Protein AF-A0A915MPV5-F1 (afdb_monomer_lite)

InterPro domains:
  IPR051697 Patched domain-containing protein [PTHR10796] (4-103)

Radius of gyration: 21.0 Å; chains: 1; bounding box: 50×20×59 Å

Foldseek 3Di:
DLDPPDDDLVSLLVSLVVVCVCQVPPDPDDDDDDDPCVVSNVCVVVQVVVVVVVLVVVLVVVLVVLVVPDPDDVVSVVVNVVSVVVSVVVVVVCVVVVPDRDD

Organism: Meloidogyne javanica (NCBI:txid6303)

pLDDT: mean 84.73, std 8.94, range [50.88, 95.69]

Structure (mmCIF, N/CA/C/O backbone):
data_AF-A0A915MPV5-F1
#
_entry.id   AF-A0A915MPV5-F1
#
loop_
_atom_site.group_PDB
_atom_site.id
_atom_site.type_symbol
_atom_site.label_atom_id
_atom_site.label_alt_id
_atom_site.label_comp_id
_atom_site.label_asym_id
_atom_site.label_entity_id
_atom_site.label_seq_id
_atom_site.pdbx_PDB_ins_code
_atom_site.Cartn_x
_atom_site.Cartn_y
_atom_site.Cartn_z
_atom_site.occupancy
_atom_site.B_iso_or_equiv
_atom_site.auth_seq_id
_atom_site.auth_comp_id
_atom_site.auth_asym_id
_atom_site.auth_atom_id
_atom_site.pdbx_PDB_model_num
ATOM 1 N N . ILE A 1 1 ? -25.261 -2.586 23.249 1.00 50.88 1 ILE A N 1
ATOM 2 C CA . ILE A 1 1 ? -25.392 -1.271 22.567 1.00 50.88 1 ILE A CA 1
ATOM 3 C C . ILE A 1 1 ? -24.264 -1.069 21.546 1.00 50.88 1 ILE A C 1
ATOM 5 O O . ILE A 1 1 ? -24.573 -0.665 20.440 1.00 50.88 1 ILE A O 1
ATOM 9 N N . ALA A 1 2 ? -23.013 -1.460 21.839 1.00 56.00 2 ALA A N 1
ATOM 10 C CA . ALA A 1 2 ? -21.881 -1.334 20.901 1.00 56.00 2 ALA A CA 1
ATOM 11 C C . ALA A 1 2 ? -21.774 -2.403 19.780 1.00 56.00 2 ALA A C 1
ATOM 13 O O . ALA A 1 2 ? -21.085 -2.164 18.793 1.00 56.00 2 ALA A O 1
ATOM 14 N N . MET A 1 3 ? -22.435 -3.567 19.905 1.00 63.28 3 MET A N 1
ATOM 15 C CA . MET A 1 3 ? -22.365 -4.662 18.912 1.00 63.28 3 MET A CA 1
ATOM 16 C C . MET A 1 3 ?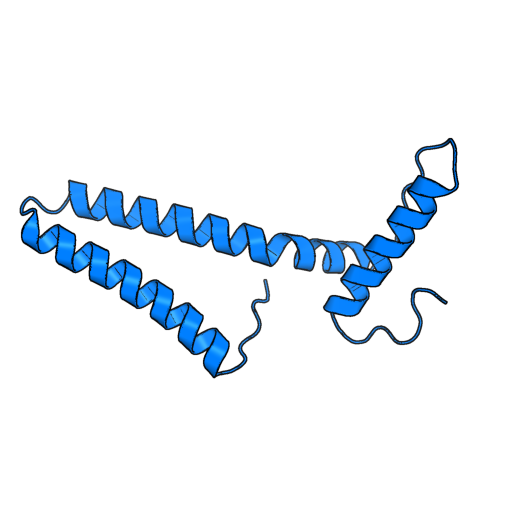 -23.733 -5.188 18.452 1.00 63.28 3 MET A C 1
ATOM 18 O O . MET A 1 3 ? -23.945 -6.391 18.340 1.00 63.28 3 MET A O 1
ATOM 22 N N . LYS A 1 4 ? -24.708 -4.301 18.238 1.00 63.16 4 LYS A N 1
ATOM 23 C CA . LYS A 1 4 ? -26.028 -4.699 17.724 1.00 63.16 4 LYS A CA 1
ATOM 24 C C . LYS A 1 4 ? -26.093 -4.419 16.221 1.00 63.16 4 LYS A C 1
ATOM 26 O O . LYS A 1 4 ? -25.826 -3.290 15.830 1.00 63.16 4 LYS A O 1
ATOM 31 N N . ASN A 1 5 ? -26.484 -5.414 15.418 1.00 70.12 5 ASN A N 1
ATOM 32 C CA . ASN A 1 5 ? -26.593 -5.331 13.950 1.00 70.12 5 ASN A CA 1
ATOM 33 C C . ASN A 1 5 ? -25.285 -4.943 13.236 1.00 70.12 5 ASN A C 1
ATOM 35 O O . ASN A 1 5 ? -25.293 -4.069 12.373 1.00 70.12 5 ASN A O 1
ATOM 39 N N . ILE A 1 6 ? -24.167 -5.582 13.592 1.00 69.44 6 ILE A N 1
ATOM 40 C CA . ILE A 1 6 ? -22.940 -5.432 12.808 1.00 69.44 6 ILE A CA 1
ATOM 41 C C . ILE A 1 6 ? -23.004 -6.396 11.619 1.00 69.44 6 ILE A C 1
ATOM 43 O O . ILE A 1 6 ? -23.101 -7.604 11.825 1.00 69.44 6 ILE A O 1
ATOM 47 N N . VAL A 1 7 ? -23.008 -5.855 10.401 1.00 71.94 7 VAL A N 1
ATOM 48 C CA . VAL A 1 7 ? -23.075 -6.640 9.151 1.00 71.94 7 VAL A CA 1
ATOM 49 C C . VAL A 1 7 ? -21.842 -6.389 8.284 1.00 71.94 7 VAL A C 1
ATOM 51 O O . VAL A 1 7 ? -21.411 -7.268 7.545 1.00 71.94 7 VAL A O 1
ATOM 54 N N . GLU A 1 8 ? -21.257 -5.193 8.380 1.00 76.12 8 GLU A N 1
ATOM 55 C CA . GLU A 1 8 ? -20.158 -4.768 7.519 1.00 76.12 8 GLU A CA 1
ATOM 56 C C . GLU A 1 8 ? -18.795 -4.823 8.243 1.00 76.12 8 GLU A C 1
ATOM 58 O O . GLU A 1 8 ? -18.701 -4.408 9.406 1.00 76.12 8 GLU A O 1
ATOM 63 N N . PRO A 1 9 ? -17.699 -5.237 7.570 1.00 73.44 9 PRO A N 1
ATOM 64 C CA . PRO A 1 9 ? -16.347 -5.284 8.147 1.00 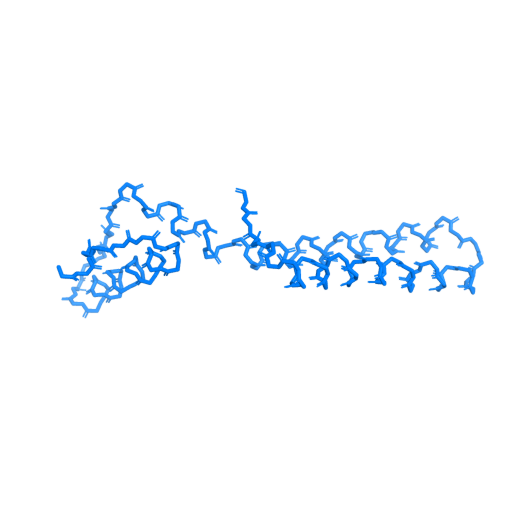73.44 9 PRO A CA 1
ATOM 65 C C . PRO A 1 9 ? -15.894 -3.967 8.794 1.00 73.44 9 PRO A C 1
ATOM 67 O O . PRO A 1 9 ? -15.253 -3.954 9.849 1.00 73.44 9 PRO A O 1
ATOM 70 N N . ASN A 1 10 ? -16.287 -2.837 8.201 1.00 78.69 10 ASN A N 1
ATOM 71 C CA . ASN A 1 10 ? -15.994 -1.502 8.721 1.00 78.69 10 ASN A CA 1
ATOM 72 C C . ASN A 1 10 ? -16.631 -1.259 10.093 1.00 78.69 10 ASN A C 1
ATOM 74 O O . ASN A 1 10 ? -16.012 -0.658 10.973 1.00 78.69 10 ASN A O 1
ATOM 78 N N . GLN A 1 11 ? -17.851 -1.754 10.295 1.00 80.06 11 GLN A N 1
ATOM 79 C CA . GLN A 1 11 ? -18.557 -1.619 11.560 1.00 80.06 11 GLN A CA 1
ATOM 80 C C . GLN A 1 11 ? -17.923 -2.512 12.635 1.00 80.06 11 GLN A C 1
ATOM 82 O O . GLN A 1 11 ? -17.762 -2.058 13.764 1.00 80.06 11 GLN A O 1
ATOM 87 N N . HIS A 1 12 ? -17.466 -3.722 12.283 1.00 79.38 12 HIS A N 1
ATOM 88 C CA . HIS A 1 12 ? -16.716 -4.585 13.208 1.00 79.38 12 HIS A CA 1
ATOM 89 C C . HIS A 1 12 ? -15.443 -3.893 13.707 1.00 79.38 12 HIS A C 1
ATOM 91 O O . HIS A 1 12 ? -15.213 -3.804 14.912 1.00 79.38 12 HIS A O 1
ATOM 97 N N . LYS A 1 13 ? -14.672 -3.304 12.789 1.00 79.88 13 LYS A N 1
ATOM 98 C CA . LYS A 1 13 ? -13.472 -2.511 13.088 1.00 79.88 13 LYS A CA 1
ATOM 99 C C . LYS A 1 13 ? -13.748 -1.316 14.007 1.00 79.88 13 LYS A C 1
ATOM 101 O O . LYS A 1 13 ? -12.977 -1.067 14.936 1.00 79.88 13 LYS A O 1
ATOM 106 N N . LEU A 1 14 ? -14.831 -0.576 13.769 1.00 83.12 14 LEU A N 1
ATOM 107 C CA . LEU A 1 14 ? -15.214 0.574 14.595 1.00 83.12 14 LEU A CA 1
ATOM 108 C C . LEU A 1 14 ? -15.679 0.151 15.993 1.00 83.12 14 LEU A C 1
ATOM 110 O O . LEU A 1 14 ? -15.238 0.738 16.980 1.00 83.12 14 LEU A O 1
ATOM 114 N N . SER A 1 15 ? -16.506 -0.892 16.091 1.00 83.19 15 SER A N 1
ATOM 115 C CA . SER A 1 15 ? -16.965 -1.431 17.374 1.00 83.19 15 SER A CA 1
ATOM 116 C C . SER A 1 15 ? -15.800 -1.929 18.229 1.00 83.19 15 SER A C 1
ATOM 118 O O . SER A 1 15 ? -15.754 -1.620 19.418 1.00 83.19 15 SER A O 1
ATOM 120 N N . THR A 1 16 ? -14.826 -2.631 17.639 1.00 83.31 16 THR A N 1
ATOM 121 C CA . THR A 1 16 ? -13.618 -3.073 18.356 1.00 83.31 16 THR A CA 1
ATOM 122 C C . THR A 1 16 ? -12.799 -1.890 18.875 1.00 83.31 16 THR A C 1
ATOM 124 O O . THR A 1 16 ? -12.377 -1.911 20.031 1.00 83.31 16 THR A O 1
ATOM 127 N N . LYS A 1 17 ? -12.612 -0.830 18.073 1.00 83.69 17 LYS A N 1
ATOM 128 C CA . LYS A 1 17 ? -11.906 0.385 18.516 1.00 83.69 17 LYS A CA 1
ATOM 129 C C . LYS A 1 17 ? -12.612 1.090 19.671 1.00 83.69 17 LYS A C 1
ATOM 131 O O . LYS A 1 17 ? -11.962 1.392 20.663 1.00 83.69 17 LYS A O 1
ATOM 136 N N . LEU A 1 18 ? -13.924 1.305 19.560 1.00 85.12 18 LEU A N 1
ATOM 137 C CA . LEU A 1 18 ? -14.711 1.980 20.597 1.00 85.12 18 LEU A CA 1
ATOM 138 C C . LEU A 1 18 ? -14.702 1.204 21.915 1.00 85.12 18 LEU A C 1
ATOM 140 O O . LEU A 1 18 ? -14.580 1.797 22.980 1.00 85.12 18 LEU A O 1
ATOM 144 N N . LEU A 1 19 ? -14.820 -0.124 21.853 1.00 85.31 19 LEU A N 1
ATOM 145 C CA . LEU A 1 19 ? -14.770 -0.958 23.050 1.00 85.31 19 LEU A CA 1
ATOM 146 C C . LEU A 1 19 ? -13.407 -0.855 23.742 1.00 85.31 19 LEU A C 1
ATOM 148 O O . LEU A 1 19 ? -13.374 -0.655 24.954 1.00 85.31 19 LEU A O 1
ATOM 152 N N . ARG A 1 20 ? -12.302 -0.928 22.986 1.00 85.06 20 ARG A N 1
ATOM 153 C CA . ARG A 1 20 ? -10.947 -0.759 23.538 1.00 85.06 20 ARG A CA 1
ATOM 154 C C . ARG A 1 20 ? -10.740 0.635 24.140 1.00 85.06 20 ARG A C 1
ATOM 156 O O . ARG A 1 20 ? -10.280 0.736 25.266 1.00 85.06 20 ARG A O 1
ATOM 163 N N . GLU A 1 21 ? -11.185 1.693 23.465 1.00 85.19 21 GLU A N 1
ATOM 164 C CA . GLU A 1 21 ? -11.085 3.072 23.972 1.00 85.19 21 GLU A CA 1
ATOM 165 C C . GLU A 1 21 ? -11.868 3.285 25.284 1.00 85.19 21 GLU A C 1
ATOM 167 O O . GLU A 1 21 ? -11.418 3.989 26.190 1.00 85.19 21 GLU A O 1
ATOM 172 N N . ILE A 1 22 ? -13.034 2.648 25.427 1.00 84.50 22 ILE A N 1
ATOM 173 C CA . ILE A 1 22 ? -13.809 2.682 26.676 1.00 84.50 22 ILE A CA 1
ATOM 174 C C . ILE A 1 22 ? -13.081 1.924 27.795 1.00 84.50 22 ILE A C 1
ATOM 176 O O . ILE A 1 22 ? -13.052 2.417 28.921 1.00 84.50 22 ILE A O 1
ATOM 180 N N . ALA A 1 23 ? -12.482 0.763 27.506 1.00 82.75 23 ALA A N 1
ATOM 181 C CA . ALA A 1 23 ? -11.673 0.037 28.492 1.00 82.75 23 ALA A CA 1
ATOM 182 C C . ALA A 1 23 ? -10.460 0.855 28.955 1.00 82.75 23 ALA A C 1
ATOM 184 O O . ALA A 1 23 ? -10.228 0.954 30.159 1.00 82.75 23 ALA A O 1
ATOM 185 N N . ASP A 1 24 ? -9.754 1.498 28.022 1.00 83.06 24 ASP A N 1
ATOM 186 C CA . ASP A 1 24 ? -8.551 2.282 28.313 1.00 83.06 24 ASP A CA 1
ATOM 187 C C . ASP A 1 24 ? -8.861 3.588 29.070 1.00 83.06 24 ASP A C 1
ATOM 189 O O . ASP A 1 24 ? -8.071 4.032 29.902 1.00 83.06 24 ASP A O 1
ATOM 193 N N . SER A 1 25 ? -10.008 4.226 28.802 1.00 80.56 25 SER A N 1
ATOM 194 C CA . SER A 1 25 ? -10.356 5.534 29.387 1.00 80.56 25 SER A CA 1
ATOM 195 C C . SER A 1 25 ? -11.023 5.462 30.762 1.00 80.56 25 SER A C 1
ATOM 197 O O . SER A 1 25 ? -10.998 6.445 31.504 1.00 80.56 25 SER A O 1
ATOM 199 N N . GLN A 1 26 ? -11.649 4.335 31.111 1.00 70.94 26 GLN A N 1
ATOM 200 C CA . GLN A 1 26 ? -12.500 4.230 32.302 1.00 70.94 26 GLN A CA 1
ATOM 201 C C . GLN A 1 26 ? -11.819 3.543 33.496 1.00 70.94 26 GLN A C 1
ATOM 203 O O . GLN A 1 26 ? -12.421 3.507 34.573 1.00 70.94 26 GLN A O 1
ATOM 208 N N . GLN A 1 27 ? -10.611 2.974 33.354 1.00 71.44 27 GLN A N 1
ATOM 209 C CA . GLN A 1 27 ? -10.032 2.121 34.401 1.00 71.44 27 GLN A CA 1
ATOM 210 C C . GLN A 1 27 ? -8.542 2.387 34.690 1.00 71.44 27 GLN A C 1
ATOM 212 O O . GLN A 1 27 ? -7.751 2.588 33.778 1.00 71.44 27 GLN A O 1
ATOM 217 N N . PRO A 1 28 ? -8.121 2.333 35.972 1.00 76.62 28 PRO A N 1
ATOM 218 C CA . PRO A 1 28 ? -6.715 2.457 36.372 1.00 76.62 28 PRO A CA 1
ATOM 219 C C . PRO A 1 28 ? -5.894 1.174 36.138 1.00 76.62 28 PRO A C 1
ATOM 221 O O . PRO A 1 28 ? -4.719 1.120 36.494 1.00 76.62 28 PRO A O 1
ATOM 224 N N . PHE A 1 29 ? -6.510 0.129 35.582 1.00 78.00 29 PHE A N 1
ATOM 225 C CA . PHE A 1 29 ? -5.895 -1.170 35.325 1.00 78.00 29 PHE A CA 1
ATOM 226 C C . PHE A 1 29 ? -5.862 -1.433 33.819 1.00 78.00 29 PHE A C 1
ATOM 228 O O . PHE A 1 29 ? -6.738 -0.968 33.096 1.00 78.00 29 PHE A O 1
ATOM 235 N N . ASN A 1 30 ? -4.876 -2.200 33.353 1.00 77.06 30 ASN A N 1
ATOM 236 C CA . ASN A 1 30 ? -4.774 -2.574 31.946 1.00 77.06 30 ASN A CA 1
ATOM 237 C C . ASN A 1 30 ? -5.795 -3.684 31.638 1.00 77.06 30 ASN A C 1
ATOM 239 O O . ASN A 1 30 ? -5.559 -4.845 31.981 1.00 77.06 30 ASN A O 1
ATOM 243 N N . LEU A 1 31 ? -6.952 -3.324 31.076 1.00 80.94 31 LEU A N 1
ATOM 244 C CA . LEU A 1 31 ? -7.980 -4.284 30.676 1.00 80.94 31 LEU A CA 1
ATOM 245 C C . LEU A 1 31 ? -7.926 -4.548 29.177 1.00 80.94 31 LEU A C 1
ATOM 247 O O . LEU A 1 31 ? -8.058 -3.643 28.364 1.00 80.94 31 LEU A O 1
ATOM 251 N N . GLU A 1 32 ? -7.845 -5.824 28.818 1.00 81.19 32 GLU A N 1
ATOM 252 C CA . GLU A 1 32 ? -8.009 -6.275 27.441 1.00 81.19 32 GLU A CA 1
ATOM 253 C C . GLU A 1 32 ? -9.413 -6.853 27.246 1.00 81.19 32 GLU A C 1
ATOM 255 O O . GLU A 1 32 ? -9.844 -7.759 27.962 1.00 81.19 32 GLU A O 1
ATOM 260 N N . ILE A 1 33 ? -10.141 -6.335 26.255 1.00 81.88 33 ILE A N 1
ATOM 261 C CA . ILE A 1 33 ? -11.446 -6.872 25.865 1.00 81.88 33 ILE A CA 1
ATOM 262 C C . ILE A 1 33 ? -11.234 -7.924 24.780 1.00 81.88 33 ILE A C 1
ATOM 264 O O . ILE A 1 33 ? -10.708 -7.627 23.705 1.00 81.88 33 ILE A O 1
ATOM 268 N N . TYR A 1 34 ? -11.717 -9.137 25.040 1.00 82.50 34 TYR A N 1
ATOM 269 C CA . TYR A 1 34 ? -11.704 -10.234 24.083 1.00 82.50 34 TYR A CA 1
ATOM 270 C C . TYR A 1 34 ? -13.103 -10.510 23.521 1.00 82.50 34 TYR A C 1
ATOM 272 O O . TYR A 1 34 ? -14.088 -10.576 24.256 1.00 82.50 34 TYR A O 1
ATOM 280 N N . HIS A 1 35 ? -13.171 -10.712 22.207 1.00 83.38 35 HIS A N 1
ATOM 281 C CA . HIS A 1 35 ? -14.343 -11.217 21.502 1.00 83.38 35 HIS A CA 1
ATOM 282 C C . HIS A 1 35 ? -13.874 -12.018 20.282 1.00 83.38 35 HIS A C 1
ATOM 284 O O . HIS A 1 35 ? -12.923 -11.613 19.614 1.00 83.38 35 HIS A O 1
ATOM 290 N N . GLU A 1 36 ? -14.560 -13.114 19.952 1.00 84.00 36 GLU A N 1
ATOM 291 C CA . GLU A 1 36 ? -14.167 -14.043 18.875 1.00 84.00 36 GLU A CA 1
ATOM 292 C C . GLU A 1 36 ? -14.004 -13.373 17.500 1.00 84.00 36 GLU A C 1
ATOM 294 O O . GLU A 1 36 ? -13.204 -13.807 16.677 1.00 84.00 36 GLU A O 1
ATOM 299 N N . MET A 1 37 ? -14.721 -12.270 17.268 1.00 78.38 37 MET A N 1
ATOM 300 C CA . MET A 1 37 ? -14.684 -11.527 16.007 1.00 78.38 37 MET A CA 1
ATOM 301 C C . MET A 1 37 ? -13.559 -10.479 15.907 1.00 78.38 37 MET A C 1
ATOM 303 O O . MET A 1 37 ? -13.278 -9.965 14.823 1.00 78.38 37 MET A O 1
ATOM 307 N N . PHE A 1 38 ? -12.904 -10.132 17.017 1.00 82.69 38 PHE A N 1
ATOM 308 C CA . PHE A 1 38 ? -11.885 -9.075 17.034 1.00 82.69 38 PHE A CA 1
ATOM 309 C C . PHE A 1 38 ? -10.638 -9.370 16.190 1.00 82.69 38 PHE A C 1
ATOM 311 O O . PHE A 1 38 ? -10.170 -8.435 15.540 1.00 82.69 38 PHE A O 1
ATOM 318 N N . PRO A 1 39 ? -10.136 -10.617 16.093 1.00 85.19 39 PRO A N 1
ATOM 319 C CA . PRO A 1 39 ? -9.019 -10.924 15.201 1.00 85.19 39 PRO A CA 1
ATOM 320 C C . PRO A 1 39 ? -9.294 -10.559 13.734 1.00 85.19 39 PRO A C 1
ATOM 322 O O . PRO A 1 39 ? -8.422 -10.011 13.064 1.00 85.19 39 PRO A O 1
ATOM 325 N N . PHE A 1 40 ? -10.520 -10.781 13.247 1.00 82.25 40 PHE A N 1
ATOM 326 C CA . PHE A 1 40 ? -10.914 -10.413 11.882 1.00 82.25 40 PHE A CA 1
ATOM 327 C C . PHE A 1 40 ? -10.975 -8.890 11.706 1.00 82.25 40 PHE A C 1
ATOM 329 O O . PHE A 1 40 ? -10.453 -8.347 10.737 1.00 82.25 40 PHE A O 1
ATOM 336 N N . ALA A 1 41 ? -11.552 -8.176 12.678 1.00 82.31 41 ALA A N 1
ATOM 337 C CA . ALA A 1 41 ? -11.592 -6.713 12.682 1.00 82.31 41 ALA A CA 1
ATOM 338 C C . ALA A 1 41 ? -10.183 -6.081 12.667 1.00 82.31 41 ALA A C 1
ATOM 340 O O . ALA A 1 41 ? -9.948 -5.089 11.968 1.00 82.31 41 ALA A O 1
ATOM 341 N N . ASP A 1 42 ? -9.241 -6.679 13.398 1.00 84.12 42 ASP A N 1
ATOM 342 C CA . ASP A 1 42 ? -7.841 -6.258 13.435 1.00 84.12 42 ASP A CA 1
ATOM 343 C C . ASP A 1 42 ? -7.107 -6.558 12.119 1.00 84.12 42 ASP A C 1
ATOM 345 O O . ASP A 1 42 ? -6.314 -5.737 11.655 1.00 84.12 42 ASP A O 1
ATOM 349 N N . GLN A 1 43 ? -7.424 -7.663 11.442 1.00 82.38 43 GLN A N 1
ATOM 350 C CA . GLN A 1 43 ? -6.897 -7.945 10.105 1.00 82.38 43 GLN A CA 1
ATOM 351 C C . GLN A 1 43 ? -7.288 -6.834 9.115 1.00 82.38 43 GLN A C 1
ATOM 353 O O . GLN A 1 43 ? -6.413 -6.263 8.462 1.00 82.38 43 GLN A O 1
ATOM 358 N N . TYR A 1 44 ? -8.558 -6.413 9.087 1.00 82.62 44 TYR A N 1
ATOM 359 C CA . TYR A 1 44 ? -9.019 -5.301 8.236 1.00 82.62 44 TYR A CA 1
ATOM 360 C C . TYR A 1 44 ? -8.357 -3.949 8.557 1.00 82.62 44 TYR A C 1
ATOM 362 O O . TYR A 1 44 ? -8.301 -3.055 7.706 1.00 82.62 44 TYR A O 1
ATOM 370 N N . LEU A 1 45 ? -7.840 -3.756 9.775 1.00 80.31 45 LEU A N 1
ATOM 371 C CA . LEU A 1 45 ? -7.027 -2.582 10.113 1.00 80.31 45 LEU A CA 1
ATOM 372 C C . LEU A 1 45 ? -5.645 -2.627 9.454 1.00 80.31 45 LEU A C 1
ATOM 374 O O . LEU A 1 45 ? -5.113 -1.577 9.089 1.00 80.31 45 LEU A O 1
ATOM 378 N N . ILE A 1 46 ? -5.085 -3.824 9.297 1.00 87.06 46 ILE A N 1
ATOM 379 C CA . ILE A 1 46 ? -3.694 -4.050 8.896 1.00 87.06 46 ILE A CA 1
ATOM 380 C C . ILE A 1 46 ? -3.560 -4.298 7.384 1.00 87.06 46 ILE A C 1
ATOM 382 O O . ILE A 1 46 ? -2.499 -4.012 6.825 1.00 87.06 46 ILE A O 1
ATOM 386 N N . ILE A 1 47 ? -4.613 -4.758 6.698 1.00 88.69 47 ILE A N 1
ATOM 387 C CA . ILE A 1 47 ? -4.596 -5.071 5.255 1.00 88.69 47 ILE A CA 1
ATOM 388 C C . ILE A 1 47 ? -4.140 -3.881 4.407 1.00 88.69 47 ILE A C 1
ATOM 390 O O . ILE A 1 47 ? -3.162 -3.994 3.676 1.00 88.69 47 ILE A O 1
ATOM 394 N N . LEU A 1 48 ? -4.793 -2.721 4.526 1.00 85.50 48 LEU A N 1
ATOM 395 C CA . LEU A 1 48 ? -4.477 -1.560 3.687 1.00 85.50 48 LEU A CA 1
ATOM 396 C C . LEU A 1 48 ? -3.011 -1.091 3.817 1.00 85.50 48 LEU A C 1
ATOM 398 O O . LEU A 1 48 ? -2.331 -0.996 2.790 1.00 85.50 48 LEU A O 1
ATOM 402 N N . PRO A 1 49 ? -2.478 -0.814 5.029 1.00 88.25 49 PRO A N 1
ATOM 403 C CA . PRO A 1 49 ? -1.085 -0.392 5.160 1.00 88.25 49 PRO A CA 1
ATOM 404 C C . PRO A 1 49 ? -0.099 -1.494 4.751 1.00 88.25 49 PRO A C 1
ATOM 406 O O . PRO A 1 49 ? 0.952 -1.189 4.184 1.00 88.25 49 PRO A O 1
ATOM 409 N N . SER A 1 50 ? -0.434 -2.767 4.984 1.00 90.56 50 SER A N 1
ATOM 410 C CA . SER A 1 50 ? 0.422 -3.896 4.600 1.00 90.56 50 SER A CA 1
ATOM 411 C C . SER A 1 50 ? 0.491 -4.070 3.089 1.00 90.56 50 SER A C 1
ATOM 413 O O . SER A 1 50 ? 1.584 -4.233 2.551 1.00 90.56 50 SER A O 1
ATOM 415 N N . THR A 1 51 ? -0.639 -3.960 2.390 1.00 91.00 51 THR A N 1
ATOM 416 C CA . THR A 1 51 ? -0.692 -4.022 0.926 1.00 91.00 51 THR A CA 1
ATOM 417 C C . THR A 1 51 ? 0.096 -2.881 0.306 1.00 91.00 51 THR A C 1
ATOM 419 O O . THR A 1 51 ? 0.939 -3.134 -0.551 1.00 91.00 51 THR A O 1
ATOM 422 N N . LEU A 1 52 ? -0.097 -1.641 0.773 1.00 90.06 52 LEU A N 1
ATOM 423 C CA . LEU A 1 52 ? 0.680 -0.499 0.283 1.00 90.06 52 LEU A CA 1
ATOM 424 C C . LEU A 1 52 ? 2.179 -0.734 0.480 1.00 90.06 52 LEU A C 1
ATOM 426 O O . LEU A 1 52 ? 2.950 -0.627 -0.472 1.00 90.06 52 LEU A O 1
ATOM 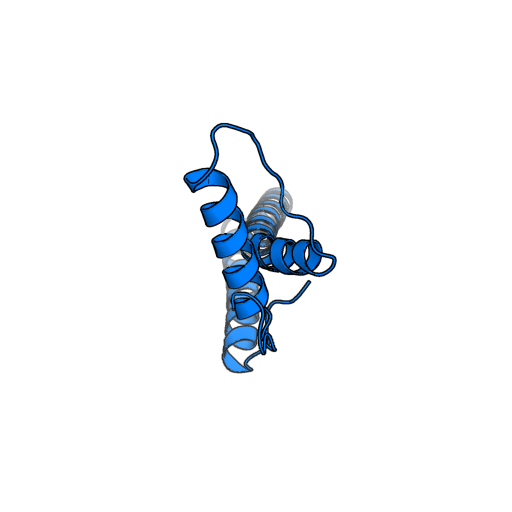430 N N . ARG A 1 53 ? 2.598 -1.132 1.687 1.00 93.06 53 ARG A N 1
ATOM 431 C CA . ARG A 1 53 ? 4.002 -1.452 1.973 1.00 93.06 53 ARG A CA 1
ATOM 432 C C . ARG A 1 53 ? 4.534 -2.553 1.052 1.00 93.06 53 ARG A C 1
ATOM 434 O O . ARG A 1 53 ? 5.635 -2.410 0.527 1.00 93.06 53 ARG A O 1
ATOM 441 N N . ASN A 1 54 ? 3.781 -3.632 0.860 1.00 92.69 54 ASN A N 1
ATOM 442 C CA . ASN A 1 54 ? 4.193 -4.753 0.020 1.00 92.69 54 ASN A CA 1
ATOM 443 C C . ASN A 1 54 ? 4.379 -4.319 -1.440 1.00 92.69 54 ASN A C 1
ATOM 445 O O . ASN A 1 54 ? 5.397 -4.621 -2.058 1.00 92.69 54 ASN A O 1
ATOM 449 N N . VAL A 1 55 ? 3.441 -3.530 -1.962 1.00 92.19 55 VAL A N 1
ATOM 450 C CA . VAL A 1 55 ? 3.496 -2.971 -3.319 1.00 92.19 55 VAL A CA 1
ATOM 451 C C . VAL A 1 55 ? 4.715 -2.073 -3.489 1.00 92.19 55 VAL A C 1
ATOM 453 O O . VAL A 1 55 ? 5.446 -2.228 -4.464 1.00 92.19 55 VAL A O 1
ATOM 456 N N . PHE A 1 56 ? 4.987 -1.186 -2.529 1.00 92.88 56 PHE A N 1
ATOM 457 C CA . PHE A 1 56 ? 6.169 -0.323 -2.567 1.00 92.88 56 PHE A CA 1
ATOM 458 C C . PHE A 1 56 ? 7.475 -1.123 -2.560 1.00 92.88 56 PHE A C 1
ATOM 460 O O . PHE A 1 56 ? 8.354 -0.869 -3.382 1.00 92.88 56 PHE A O 1
ATOM 467 N N . ILE A 1 57 ? 7.602 -2.108 -1.666 1.00 95.50 57 ILE A N 1
ATOM 468 C CA . ILE A 1 57 ? 8.799 -2.958 -1.586 1.00 95.50 57 ILE A CA 1
ATOM 469 C C . ILE A 1 57 ? 8.976 -3.759 -2.881 1.00 95.50 57 ILE A C 1
ATOM 471 O O . ILE A 1 57 ? 10.079 -3.819 -3.424 1.00 95.50 57 ILE A O 1
ATOM 475 N N . SER A 1 58 ? 7.891 -4.329 -3.406 1.00 93.25 58 SER A N 1
ATOM 476 C CA . SER A 1 58 ? 7.899 -5.065 -4.670 1.00 93.25 58 SER A CA 1
ATOM 477 C C . SER A 1 58 ? 8.334 -4.175 -5.836 1.00 93.25 58 SER A C 1
ATOM 479 O O . SER A 1 58 ? 9.199 -4.569 -6.616 1.00 93.25 58 SER A O 1
ATOM 481 N N . LEU A 1 59 ? 7.788 -2.960 -5.937 1.00 92.94 59 LEU A N 1
ATOM 482 C CA . LEU A 1 59 ? 8.122 -2.007 -6.997 1.00 92.94 59 LEU A CA 1
ATOM 483 C C . LEU A 1 59 ? 9.603 -1.607 -6.955 1.00 92.94 59 LEU A C 1
ATOM 485 O O . LEU A 1 59 ? 10.266 -1.578 -7.994 1.00 92.94 59 LEU A O 1
ATOM 489 N N . LEU A 1 60 ? 10.134 -1.346 -5.756 1.00 93.81 60 LEU A N 1
ATOM 490 C CA . LEU A 1 60 ? 11.553 -1.050 -5.553 1.00 93.81 60 LEU A CA 1
ATOM 491 C C . LEU A 1 60 ? 12.437 -2.225 -5.974 1.00 93.81 60 LEU A C 1
ATOM 493 O O . LEU A 1 60 ? 13.412 -2.028 -6.695 1.00 93.81 60 LEU A O 1
ATOM 497 N N . CYS A 1 61 ? 12.074 -3.444 -5.571 1.00 95.06 61 CYS A N 1
ATOM 498 C CA . CYS A 1 61 ? 12.813 -4.652 -5.923 1.00 95.06 61 CYS A CA 1
ATOM 499 C C . CYS A 1 61 ? 12.843 -4.874 -7.444 1.00 95.06 61 CYS A C 1
ATOM 501 O O . CYS A 1 61 ? 13.915 -5.025 -8.026 1.00 95.06 61 CYS A O 1
ATOM 503 N N . MET A 1 62 ? 11.686 -4.802 -8.110 1.00 93.44 62 MET A N 1
ATOM 504 C CA . MET A 1 62 ? 11.581 -4.957 -9.567 1.00 93.44 62 MET A CA 1
ATOM 505 C C . MET A 1 62 ? 12.383 -3.889 -10.321 1.00 93.44 62 MET A C 1
ATOM 507 O O . MET A 1 62 ? 13.082 -4.207 -11.281 1.00 93.44 62 MET A O 1
ATOM 511 N N . THR A 1 63 ? 12.335 -2.638 -9.855 1.00 90.81 63 THR A N 1
ATOM 512 C CA . THR A 1 63 ? 13.114 -1.522 -10.418 1.00 90.81 63 THR A CA 1
ATOM 513 C C . THR A 1 63 ? 14.617 -1.767 -10.263 1.00 90.81 63 THR A C 1
ATOM 515 O O . THR A 1 63 ? 15.367 -1.615 -11.226 1.00 90.81 63 THR A O 1
ATOM 518 N N . ALA A 1 64 ? 15.065 -2.184 -9.076 1.00 92.00 64 ALA A N 1
ATOM 519 C CA . ALA A 1 64 ? 16.475 -2.456 -8.801 1.00 92.00 64 ALA A CA 1
ATOM 520 C C . ALA A 1 64 ? 17.016 -3.601 -9.671 1.00 92.00 64 ALA A C 1
ATOM 522 O O . ALA A 1 64 ? 18.087 -3.475 -10.263 1.00 92.00 64 ALA A O 1
ATOM 523 N N . VAL A 1 65 ? 16.252 -4.690 -9.803 1.00 91.69 65 VAL A N 1
ATOM 524 C CA . VAL A 1 65 ? 16.614 -5.825 -10.664 1.00 91.69 65 VAL A CA 1
ATOM 525 C C . VAL A 1 65 ? 16.666 -5.401 -12.134 1.00 91.69 65 VAL A C 1
ATOM 527 O O . VAL A 1 65 ? 17.625 -5.740 -12.826 1.00 91.69 65 VAL A O 1
ATOM 530 N N . ALA A 1 66 ? 15.694 -4.617 -12.611 1.00 89.56 66 ALA A N 1
ATOM 531 C CA . ALA A 1 66 ? 15.682 -4.122 -13.988 1.00 89.56 66 ALA A CA 1
ATOM 532 C C . ALA A 1 66 ? 16.901 -3.235 -14.300 1.00 89.56 66 ALA A C 1
ATOM 534 O O . ALA A 1 66 ? 17.522 -3.401 -15.347 1.00 89.56 66 ALA A O 1
ATOM 535 N N . LEU A 1 67 ? 17.285 -2.340 -13.384 1.00 87.75 67 LEU A N 1
ATOM 536 C CA . LEU A 1 67 ? 18.472 -1.492 -13.544 1.00 87.75 67 LEU A CA 1
ATOM 537 C C . LEU A 1 67 ? 19.780 -2.290 -13.549 1.00 87.75 67 LEU A C 1
ATOM 539 O O . LEU A 1 67 ? 20.709 -1.920 -14.260 1.00 87.75 67 LEU A O 1
ATOM 543 N N . LEU A 1 68 ? 19.859 -3.373 -12.772 1.00 89.44 68 LEU A N 1
ATOM 544 C CA . LEU A 1 68 ? 21.054 -4.216 -12.712 1.00 89.44 68 LEU A CA 1
ATOM 545 C C . LEU A 1 68 ? 21.212 -5.053 -13.989 1.00 89.44 68 LEU A C 1
ATOM 547 O O . LEU A 1 68 ? 22.318 -5.178 -14.511 1.00 89.44 68 LEU A O 1
ATOM 551 N N . LEU A 1 69 ? 20.115 -5.617 -14.503 1.00 90.31 69 LEU A N 1
ATOM 552 C CA . LEU A 1 69 ? 20.152 -6.518 -15.660 1.00 90.31 69 LEU A CA 1
ATOM 553 C C . LEU A 1 69 ? 20.230 -5.790 -17.008 1.00 90.31 69 LEU A C 1
ATOM 555 O O . LEU A 1 69 ? 20.688 -6.389 -17.981 1.00 90.31 69 LEU A O 1
ATOM 559 N N . ILE A 1 70 ? 19.767 -4.539 -17.105 1.00 89.69 70 ILE A N 1
ATOM 560 C CA . ILE A 1 70 ? 19.664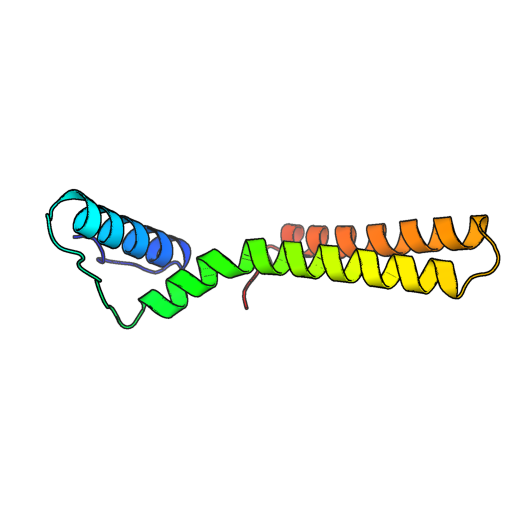 -3.824 -18.383 1.00 89.69 70 ILE A CA 1
ATOM 561 C C . ILE A 1 70 ? 20.841 -2.851 -18.539 1.00 89.69 70 ILE A C 1
ATOM 563 O O . ILE A 1 70 ? 20.867 -1.807 -17.893 1.00 89.69 70 ILE A O 1
ATOM 567 N N . PRO A 1 71 ? 21.781 -3.110 -19.467 1.00 82.25 71 PRO A N 1
ATOM 568 C CA . PRO A 1 71 ? 22.974 -2.277 -19.639 1.00 82.25 71 PRO A CA 1
ATOM 569 C C . PRO A 1 71 ? 22.697 -0.926 -20.324 1.00 82.25 71 PRO A C 1
ATOM 571 O O . PRO A 1 71 ? 23.580 -0.074 -20.377 1.00 82.25 71 PRO A O 1
ATOM 574 N N . SER A 1 72 ? 21.490 -0.713 -20.869 1.00 88.62 72 SER A N 1
ATOM 575 C CA . SER A 1 72 ? 21.100 0.532 -21.547 1.00 88.62 72 SER A CA 1
ATOM 576 C C . SER A 1 72 ? 20.104 1.352 -20.717 1.00 88.62 72 SER A C 1
ATOM 578 O O . SER A 1 72 ? 18.954 0.965 -20.512 1.00 88.62 72 SER A O 1
ATOM 580 N N . LEU A 1 73 ? 20.544 2.534 -20.282 1.00 83.56 73 LEU A N 1
ATOM 581 C CA . LEU A 1 73 ? 19.768 3.443 -19.436 1.00 83.56 73 LEU A CA 1
ATOM 582 C C . LEU A 1 73 ? 18.420 3.914 -20.034 1.00 83.56 73 LEU A C 1
ATOM 584 O O . LEU A 1 73 ? 17.427 3.888 -19.306 1.00 83.56 73 LEU A O 1
ATOM 588 N N . PRO A 1 74 ? 18.311 4.302 -21.325 1.00 89.00 74 PRO A N 1
ATOM 589 C CA . PRO A 1 74 ? 17.027 4.752 -21.876 1.00 89.00 74 PRO A CA 1
ATOM 590 C C . PRO A 1 74 ? 15.972 3.637 -21.915 1.00 89.00 74 PRO A C 1
ATOM 592 O O . PRO A 1 74 ? 14.805 3.882 -21.617 1.00 89.00 74 PRO A O 1
ATOM 595 N N . SER A 1 75 ? 16.380 2.399 -22.208 1.00 89.56 75 SER A N 1
ATOM 596 C CA . SER A 1 75 ? 15.484 1.237 -22.208 1.00 89.56 75 SER A CA 1
ATOM 597 C C . SER A 1 75 ? 15.008 0.895 -20.795 1.00 89.56 75 SER A C 1
ATOM 599 O O . SER A 1 75 ? 13.835 0.584 -20.592 1.00 89.56 75 SER A O 1
ATOM 601 N N . ALA A 1 76 ? 15.898 1.001 -19.803 1.00 89.69 76 ALA A N 1
ATOM 602 C CA . ALA A 1 76 ? 15.558 0.749 -18.407 1.00 89.69 76 ALA A CA 1
ATOM 603 C C . ALA A 1 76 ? 14.507 1.742 -17.879 1.00 89.69 76 ALA A C 1
ATOM 605 O O . ALA A 1 76 ? 13.562 1.329 -17.211 1.00 89.69 76 ALA A O 1
ATOM 606 N N . ILE A 1 77 ? 14.604 3.029 -18.236 1.00 89.44 77 ILE A N 1
ATOM 607 C CA . ILE A 1 77 ? 13.614 4.048 -17.842 1.00 89.44 77 ILE A CA 1
ATOM 608 C C . ILE A 1 77 ? 12.217 3.706 -18.380 1.00 89.44 77 ILE A C 1
ATOM 610 O O . ILE A 1 77 ? 11.243 3.770 -17.631 1.00 89.44 77 ILE A O 1
ATOM 614 N N . LEU A 1 78 ? 12.106 3.296 -19.648 1.00 93.00 78 LEU A N 1
ATOM 615 C CA . LEU A 1 78 ? 10.820 2.904 -20.243 1.00 93.00 78 LEU A CA 1
ATOM 616 C C . LEU A 1 78 ? 10.194 1.699 -19.532 1.00 93.00 78 LEU A C 1
ATOM 618 O O . LEU A 1 78 ? 8.978 1.649 -19.337 1.00 93.00 78 LEU A O 1
ATOM 622 N N . ILE A 1 79 ? 11.021 0.745 -19.106 1.00 92.75 79 ILE A N 1
ATOM 623 C CA . ILE A 1 79 ? 10.562 -0.427 -18.358 1.00 92.75 79 ILE A CA 1
ATOM 624 C C . ILE A 1 79 ? 10.074 -0.022 -16.969 1.00 92.75 79 ILE A C 1
ATOM 626 O O . ILE A 1 79 ? 8.992 -0.440 -16.572 1.00 92.75 79 ILE A O 1
ATOM 630 N N . ILE A 1 80 ? 10.797 0.848 -16.264 1.00 91.25 80 ILE A N 1
ATOM 631 C CA . ILE A 1 80 ? 10.366 1.359 -14.954 1.00 91.25 80 ILE A CA 1
ATOM 632 C C . ILE A 1 80 ? 9.021 2.087 -15.071 1.00 91.25 80 ILE A C 1
ATOM 634 O O . ILE A 1 80 ? 8.107 1.819 -14.291 1.00 91.25 80 ILE A O 1
ATOM 638 N N . LEU A 1 81 ? 8.859 2.945 -16.084 1.00 92.62 81 LEU A N 1
ATOM 639 C CA . LEU A 1 81 ? 7.584 3.613 -16.365 1.00 92.62 81 LEU A CA 1
ATOM 640 C C . LEU A 1 81 ? 6.463 2.608 -16.658 1.00 92.62 81 LEU A C 1
ATOM 642 O O . LEU A 1 81 ? 5.345 2.780 -16.175 1.00 92.62 81 LEU A O 1
ATOM 646 N N . SER A 1 82 ? 6.767 1.535 -17.390 1.00 94.25 82 SER A N 1
ATOM 647 C CA . SER A 1 82 ? 5.805 0.468 -17.684 1.00 94.25 82 SER A CA 1
ATOM 648 C C . SER A 1 82 ? 5.392 -0.293 -16.420 1.00 94.25 82 SER A C 1
ATOM 650 O O . SER A 1 82 ? 4.204 -0.531 -16.222 1.00 94.25 82 SER A O 1
ATOM 652 N N . ILE A 1 83 ? 6.332 -0.618 -15.525 1.00 93.00 83 ILE A N 1
ATOM 653 C CA . ILE A 1 83 ? 6.041 -1.292 -14.247 1.00 93.00 83 ILE A CA 1
ATOM 654 C C . ILE A 1 83 ? 5.122 -0.415 -13.386 1.00 93.00 83 ILE A C 1
ATOM 656 O O . ILE A 1 83 ? 4.112 -0.901 -12.873 1.00 93.00 83 ILE A O 1
ATOM 660 N N . ILE A 1 84 ? 5.433 0.881 -13.266 1.00 92.56 84 ILE A N 1
ATOM 661 C CA . ILE A 1 84 ? 4.593 1.834 -12.527 1.00 92.56 84 ILE A CA 1
ATOM 662 C C . ILE A 1 84 ? 3.199 1.912 -13.160 1.00 92.56 84 ILE A C 1
ATOM 664 O O . ILE A 1 84 ? 2.206 1.849 -12.439 1.00 92.56 84 ILE A O 1
ATOM 668 N N . SER A 1 85 ? 3.116 1.990 -14.491 1.00 95.69 85 SER A N 1
ATOM 669 C CA . SER A 1 85 ? 1.845 2.041 -15.223 1.00 95.69 85 SER A CA 1
ATOM 670 C C . SER A 1 85 ? 0.990 0.791 -15.021 1.00 95.69 85 SER A C 1
ATOM 672 O O . SER A 1 85 ? -0.232 0.895 -14.936 1.00 95.69 85 SER A O 1
ATOM 674 N N . ILE A 1 86 ? 1.599 -0.395 -14.967 1.00 94.31 86 ILE A N 1
ATOM 675 C CA . ILE A 1 86 ? 0.870 -1.645 -14.727 1.00 94.31 86 ILE A CA 1
ATOM 676 C C . ILE A 1 86 ? 0.333 -1.654 -13.294 1.00 94.31 86 ILE A C 1
ATOM 678 O O . ILE A 1 86 ? -0.843 -1.949 -13.088 1.00 94.31 86 ILE A O 1
ATOM 682 N N . ALA A 1 87 ? 1.158 -1.276 -12.312 1.00 91.88 87 ALA A N 1
ATOM 683 C CA . ALA A 1 87 ? 0.745 -1.221 -10.913 1.00 91.88 87 ALA A CA 1
ATOM 684 C C . ALA A 1 87 ? -0.422 -0.242 -10.705 1.00 91.88 87 ALA A C 1
ATOM 686 O O . ALA A 1 87 ? -1.444 -0.619 -10.133 1.00 91.88 87 ALA A O 1
ATOM 687 N N . THR A 1 88 ? -0.317 0.989 -11.218 1.00 92.62 88 THR A N 1
ATOM 688 C CA . THR A 1 88 ? -1.406 1.976 -11.130 1.00 92.62 88 THR A CA 1
ATOM 689 C C . THR A 1 88 ? -2.652 1.527 -11.890 1.00 92.62 88 THR A C 1
ATOM 691 O O . THR A 1 88 ? -3.759 1.721 -11.390 1.00 92.62 88 THR A O 1
ATOM 694 N N . GLY A 1 89 ? -2.491 0.872 -13.044 1.00 94.69 89 GLY A N 1
ATOM 695 C CA . GLY A 1 89 ? -3.592 0.295 -13.812 1.00 94.69 89 GLY A CA 1
ATOM 696 C C . GLY A 1 89 ? -4.375 -0.749 -13.018 1.00 94.69 89 GLY A C 1
ATOM 697 O O . GLY A 1 89 ? -5.600 -0.675 -12.963 1.00 94.69 89 GLY A O 1
ATOM 698 N N . VAL A 1 90 ? -3.689 -1.673 -12.341 1.00 92.44 90 VAL A N 1
ATOM 699 C CA . VAL A 1 90 ? -4.336 -2.702 -11.509 1.00 92.44 90 VAL A CA 1
ATOM 700 C C . VAL A 1 90 ? -5.153 -2.066 -10.379 1.00 92.44 90 VAL A C 1
ATOM 702 O O . VAL A 1 90 ? -6.339 -2.367 -10.259 1.00 92.44 90 VAL A O 1
ATOM 705 N N . PHE A 1 91 ? -4.583 -1.131 -9.608 1.00 91.25 91 PHE A N 1
ATOM 706 C CA . PHE A 1 91 ? -5.334 -0.438 -8.545 1.00 91.25 91 PHE A CA 1
ATOM 707 C C . PHE A 1 91 ? -6.501 0.399 -9.088 1.00 91.25 91 PHE A C 1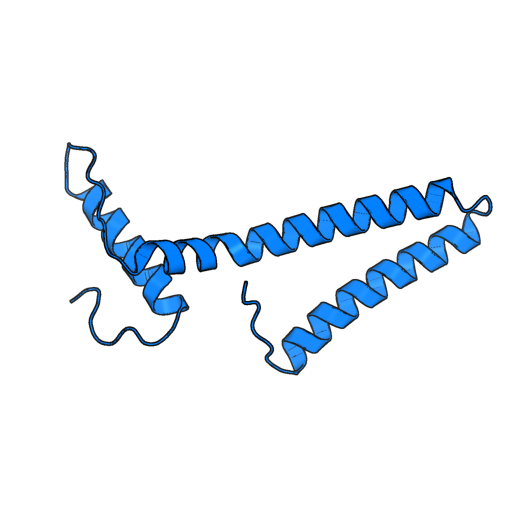
ATOM 709 O O . PHE A 1 91 ? -7.573 0.450 -8.477 1.00 91.25 91 PHE A O 1
ATOM 716 N N . GLY A 1 92 ? -6.317 1.026 -10.251 1.00 92.12 92 GLY A N 1
ATOM 717 C CA . GLY A 1 92 ? -7.361 1.782 -10.937 1.00 92.12 92 GLY A CA 1
ATOM 718 C C . GLY A 1 92 ? -8.537 0.895 -11.338 1.00 92.12 92 GLY A C 1
ATOM 719 O O . GLY A 1 92 ? -9.681 1.228 -11.034 1.00 92.12 92 GLY A O 1
ATOM 720 N N . TYR A 1 93 ? -8.269 -0.266 -11.941 1.00 93.50 93 TYR A N 1
ATOM 721 C CA . TYR A 1 93 ? -9.312 -1.221 -12.323 1.00 93.50 93 TYR A CA 1
ATOM 722 C C . TYR A 1 93 ? -10.005 -1.859 -11.119 1.00 93.50 93 TYR A C 1
ATOM 724 O O . TYR A 1 93 ? -11.222 -2.034 -11.154 1.00 93.50 93 TYR A O 1
ATOM 732 N N . MET A 1 94 ? -9.273 -2.143 -10.035 1.00 90.56 94 MET A N 1
ATOM 733 C CA . MET A 1 94 ? -9.885 -2.597 -8.779 1.00 90.56 94 MET A CA 1
ATOM 734 C C . MET A 1 94 ? -10.891 -1.569 -8.254 1.00 90.56 94 MET A C 1
ATOM 736 O O . MET A 1 94 ? -12.012 -1.925 -7.902 1.00 90.56 94 MET A O 1
ATOM 740 N N . THR A 1 95 ? -10.522 -0.285 -8.283 1.00 89.19 95 THR A N 1
ATOM 741 C CA . THR A 1 95 ? -11.414 0.806 -7.866 1.00 89.19 95 THR A CA 1
ATOM 742 C C . THR A 1 95 ? -12.605 0.956 -8.818 1.00 89.19 95 THR A C 1
ATOM 744 O O . THR A 1 95 ? -13.737 1.104 -8.368 1.00 89.19 95 THR A O 1
ATOM 747 N N . PHE A 1 96 ? -12.375 0.878 -10.132 1.00 91.38 96 PHE A N 1
ATOM 748 C CA . PHE A 1 96 ? -13.413 1.045 -11.153 1.00 91.38 96 PHE A CA 1
ATOM 749 C C . PHE A 1 96 ? -14.495 -0.042 -11.091 1.00 91.38 96 PHE A C 1
ATOM 751 O O . PHE A 1 96 ? -15.678 0.262 -11.222 1.00 91.38 96 PHE A O 1
ATOM 758 N N . TRP A 1 97 ? -14.107 -1.299 -10.861 1.00 93.19 97 TRP A N 1
ATOM 759 C CA . TRP A 1 97 ? -15.044 -2.423 -10.754 1.00 93.19 97 TRP A CA 1
ATOM 760 C C . TRP A 1 97 ? -15.569 -2.673 -9.337 1.00 93.19 97 TRP A C 1
ATOM 762 O O . TRP 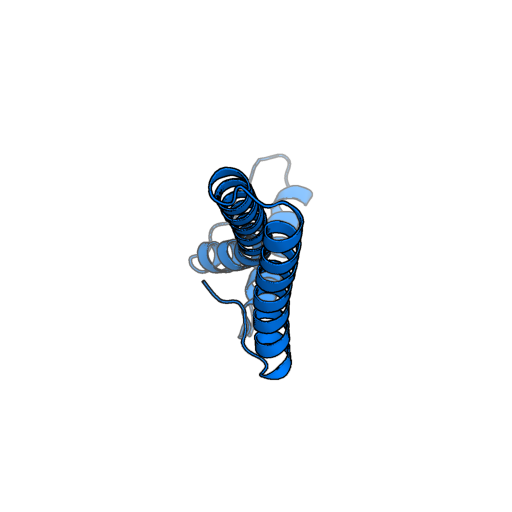A 1 97 ? -16.314 -3.630 -9.131 1.00 93.19 97 TRP A O 1
ATOM 772 N N . GLY A 1 98 ? -15.212 -1.831 -8.363 1.00 86.62 98 GLY A N 1
ATOM 773 C CA . GLY A 1 98 ? -15.653 -1.997 -6.976 1.00 86.62 98 GLY A CA 1
ATOM 774 C C . GLY A 1 98 ? -15.112 -3.270 -6.320 1.00 86.62 98 GLY A C 1
ATOM 775 O O . GLY A 1 98 ? -15.772 -3.854 -5.462 1.00 86.62 98 GLY A O 1
ATOM 776 N N . VAL A 1 99 ? -13.926 -3.723 -6.734 1.00 87.00 99 VAL A N 1
ATOM 777 C CA . VAL A 1 99 ? -13.252 -4.872 -6.126 1.00 87.00 99 VAL A CA 1
ATOM 778 C C . VAL A 1 99 ? -12.666 -4.430 -4.791 1.00 87.00 99 VAL A C 1
ATOM 780 O O . VAL A 1 99 ? -11.766 -3.590 -4.737 1.00 87.00 99 VAL A O 1
ATOM 783 N N . ASN A 1 100 ? -13.182 -5.005 -3.709 1.00 81.81 100 ASN A N 1
ATOM 784 C CA . ASN A 1 100 ? -12.683 -4.729 -2.369 1.00 81.81 100 ASN A CA 1
ATOM 785 C C . ASN A 1 100 ? -11.316 -5.383 -2.150 1.00 81.81 100 ASN A C 1
ATOM 787 O O . ASN A 1 100 ? -11.056 -6.497 -2.605 1.00 81.81 100 ASN A O 1
ATOM 791 N N . LEU A 1 101 ? -10.448 -4.675 -1.430 1.00 78.06 101 LEU A N 1
ATOM 792 C CA . LEU A 1 101 ? -9.163 -5.196 -0.988 1.00 78.06 101 LEU A CA 1
ATOM 793 C C . LEU A 1 101 ? -9.385 -6.071 0.253 1.00 78.06 101 LEU A C 1
ATOM 795 O O . LEU A 1 101 ? -9.376 -5.563 1.374 1.00 78.06 101 LEU A O 1
ATOM 799 N N . ASP A 1 102 ? -9.623 -7.359 0.031 1.00 73.75 102 ASP A N 1
ATOM 800 C CA . ASP A 1 102 ? -9.682 -8.380 1.083 1.00 73.75 102 ASP A CA 1
ATOM 801 C C . ASP A 1 102 ? -8.346 -9.145 1.160 1.00 73.75 102 ASP A C 1
ATOM 803 O O . ASP A 1 102 ? -7.541 -9.064 0.222 1.00 73.75 102 ASP A O 1
ATOM 807 N N . ALA A 1 103 ? -8.081 -9.838 2.270 1.00 53.38 103 ALA A N 1
ATOM 808 C CA . ALA A 1 103 ? -6.885 -10.676 2.442 1.00 53.38 103 ALA A CA 1
ATOM 809 C C . ALA A 1 103 ? -7.216 -12.162 2.505 1.00 53.38 103 ALA A C 1
ATOM 811 O O . ALA A 1 103 ? -8.160 -12.523 3.240 1.00 53.38 103 ALA A O 1
#

Secondary structure (DSSP, 8-state):
-TTSS--SHHHHHHHHHHHHHHHHHH-SS-PPP--TTHHHHHHHHHHHHHHHHHHHHHHHHHHHHHHHH-S-HHHHHHHHHHHHHHHHHHHHHHHHTT-----

Sequence (103 aa):
IAMKNIVEPNQHKLSTKLLREIADSQQPFNLEIYHEMFPFADQYLIILPSTLRNVFISLLCMTAVALLLIPSLPSAILIILSIISIATGVFGYMTFWGVNLDA